Protein AF-A0A7C7WCW8-F1 (afdb_monomer_lite)

Structure (mmCIF, N/CA/C/O backbone):
data_AF-A0A7C7WCW8-F1
#
_entry.id   AF-A0A7C7WCW8-F1
#
loop_
_atom_site.group_PDB
_atom_site.id
_atom_site.type_symbol
_atom_site.label_atom_id
_atom_site.label_alt_id
_atom_site.label_comp_id
_atom_site.label_asym_id
_atom_site.label_entity_id
_atom_site.label_seq_id
_atom_site.pdbx_PDB_ins_code
_atom_site.Cartn_x
_atom_site.Cartn_y
_atom_site.Cartn_z
_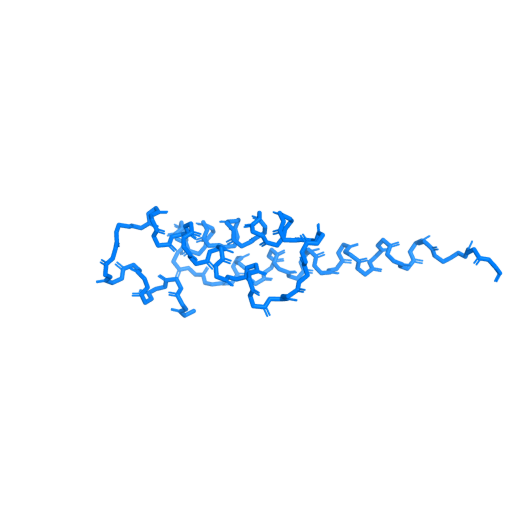atom_site.occupancy
_atom_site.B_iso_or_equiv
_atom_site.auth_seq_id
_atom_site.auth_comp_id
_atom_site.auth_asym_id
_atom_site.auth_atom_id
_atom_site.pdbx_PDB_model_num
ATOM 1 N N . MET A 1 1 ? -10.950 3.242 2.380 1.00 60.72 1 MET A N 1
ATOM 2 C CA . MET A 1 1 ? -12.284 2.907 2.934 1.00 60.72 1 MET A CA 1
ATOM 3 C C . MET A 1 1 ? -12.503 1.398 3.071 1.00 60.72 1 MET A C 1
ATOM 5 O O . MET A 1 1 ? -12.962 0.980 4.122 1.00 60.72 1 MET A O 1
ATOM 9 N N . THR A 1 2 ? -12.108 0.569 2.099 1.00 74.56 2 THR A N 1
ATOM 10 C CA . THR A 1 2 ? -12.228 -0.909 2.146 1.00 74.56 2 THR A CA 1
ATOM 11 C C . THR A 1 2 ? -11.552 -1.576 3.355 1.00 74.56 2 THR A C 1
ATOM 13 O O . THR A 1 2 ? -12.178 -2.386 4.026 1.00 74.56 2 THR A O 1
ATOM 16 N N . LEU A 1 3 ? -10.319 -1.190 3.706 1.00 76.75 3 LEU A N 1
ATOM 17 C CA . LEU A 1 3 ? -9.614 -1.723 4.887 1.00 76.75 3 LEU A CA 1
ATOM 18 C C . LEU A 1 3 ? -10.389 -1.503 6.199 1.00 76.75 3 LEU A C 1
ATOM 20 O O . LEU A 1 3 ? -10.568 -2.431 6.977 1.00 76.75 3 LEU A O 1
ATOM 24 N N . ARG A 1 4 ? -10.914 -0.289 6.408 1.00 76.56 4 ARG A N 1
ATOM 25 C CA . ARG A 1 4 ? -11.709 0.072 7.596 1.00 76.56 4 ARG A CA 1
ATOM 26 C C . ARG A 1 4 ? -12.999 -0.751 7.694 1.00 76.56 4 ARG A C 1
ATOM 28 O O . ARG A 1 4 ? -13.401 -1.129 8.788 1.00 76.56 4 ARG A O 1
ATOM 35 N N . ALA A 1 5 ? -13.627 -1.054 6.555 1.00 78.44 5 ALA A N 1
ATOM 36 C CA . ALA A 1 5 ? -14.807 -1.914 6.503 1.00 78.44 5 ALA A CA 1
ATOM 37 C C . ALA A 1 5 ? -14.480 -3.362 6.911 1.00 78.44 5 ALA A C 1
ATOM 39 O O . ALA A 1 5 ? -15.256 -3.983 7.637 1.00 78.44 5 ALA A O 1
ATOM 40 N N . PHE A 1 6 ? -13.316 -3.884 6.507 1.00 77.88 6 PHE A N 1
ATOM 41 C CA . PHE A 1 6 ? -12.856 -5.201 6.951 1.00 77.88 6 PHE A CA 1
ATOM 42 C C . PHE A 1 6 ? -12.459 -5.217 8.431 1.00 77.88 6 PHE A C 1
ATOM 44 O O . PHE A 1 6 ? -12.799 -6.164 9.131 1.00 77.88 6 PHE A O 1
ATOM 51 N N . GLU A 1 7 ? -11.815 -4.167 8.944 1.00 83.12 7 GLU A N 1
ATOM 52 C CA . GLU A 1 7 ? -11.460 -4.049 10.369 1.00 83.12 7 GLU A CA 1
ATOM 53 C C . GLU A 1 7 ? -12.677 -4.058 11.301 1.00 83.12 7 GLU A C 1
ATOM 55 O O . GLU A 1 7 ? -12.586 -4.558 12.417 1.00 83.12 7 GLU A O 1
ATOM 60 N N . ALA A 1 8 ? -13.833 -3.564 10.848 1.00 82.50 8 ALA A N 1
ATOM 61 C CA . ALA A 1 8 ? -15.072 -3.613 11.626 1.00 82.50 8 ALA A CA 1
ATOM 62 C C . ALA A 1 8 ? -15.627 -5.041 11.801 1.00 82.50 8 ALA A C 1
ATOM 64 O O . ALA A 1 8 ? -16.479 -5.272 12.657 1.00 82.50 8 ALA A O 1
ATOM 65 N N . ARG A 1 9 ? -15.182 -5.998 10.975 1.00 84.19 9 ARG A N 1
ATOM 66 C CA . ARG A 1 9 ? -15.689 -7.383 10.944 1.00 84.19 9 ARG A CA 1
ATOM 67 C C . ARG A 1 9 ? -14.608 -8.434 11.209 1.00 84.19 9 ARG A C 1
ATOM 69 O O . ARG A 1 9 ? -14.932 -9.603 11.394 1.00 84.19 9 ARG A O 1
ATOM 76 N N . MET A 1 10 ? -13.334 -8.048 11.192 1.00 87.88 10 MET A N 1
ATOM 77 C CA . MET A 1 10 ? -12.184 -8.951 11.226 1.00 87.88 10 MET A CA 1
ATOM 78 C C . MET A 1 10 ? -11.052 -8.385 12.080 1.00 87.88 10 MET A C 1
ATOM 80 O O . MET A 1 10 ? -10.926 -7.179 12.276 1.00 87.88 10 MET A O 1
ATOM 84 N N . ARG A 1 11 ? -10.146 -9.264 12.529 1.00 88.69 11 ARG A N 1
ATOM 85 C CA . ARG A 1 11 ? -8.908 -8.836 13.197 1.00 88.69 11 ARG A CA 1
ATOM 86 C C . ARG A 1 11 ? -8.098 -7.927 12.253 1.00 88.69 11 ARG A C 1
ATOM 88 O O . ARG A 1 11 ? -7.967 -8.279 11.079 1.00 88.69 11 ARG A O 1
ATOM 95 N N . PRO A 1 12 ? -7.454 -6.850 12.744 1.00 84.75 12 PRO A N 1
ATOM 96 C CA . PRO A 1 12 ? -6.766 -5.869 11.894 1.00 84.75 12 PRO A CA 1
ATOM 97 C C . PRO A 1 12 ? -5.744 -6.472 10.921 1.00 84.75 12 PRO A C 1
ATOM 99 O O . PRO A 1 12 ? -5.668 -6.079 9.762 1.00 84.75 12 PRO A O 1
ATOM 102 N N . ARG A 1 13 ? -4.999 -7.497 11.354 1.00 87.56 13 ARG A N 1
ATOM 103 C CA . ARG A 1 13 ? -4.028 -8.197 10.496 1.00 87.56 13 ARG A CA 1
ATOM 104 C C . ARG A 1 13 ? -4.688 -8.946 9.333 1.00 87.56 13 ARG A C 1
ATOM 106 O O . ARG A 1 13 ? -4.145 -8.964 8.238 1.00 87.56 13 ARG A O 1
ATOM 113 N N . ILE A 1 14 ? -5.855 -9.548 9.566 1.00 88.62 14 ILE A N 1
ATOM 114 C CA . ILE A 1 14 ? -6.612 -10.267 8.531 1.00 88.62 14 ILE A CA 1
ATOM 115 C C . ILE A 1 14 ? -7.229 -9.256 7.562 1.00 88.62 14 ILE A C 1
ATOM 117 O O . ILE A 1 14 ? -7.109 -9.421 6.353 1.00 88.62 14 ILE A O 1
ATOM 121 N N . ALA A 1 15 ? -7.805 -8.172 8.089 1.00 87.25 15 ALA A N 1
ATOM 122 C CA . ALA A 1 15 ? -8.339 -7.077 7.285 1.00 87.25 15 ALA A CA 1
ATOM 123 C C . ALA A 1 15 ? -7.276 -6.473 6.348 1.00 87.25 15 ALA A C 1
ATOM 125 O O . ALA A 1 15 ? -7.567 -6.217 5.181 1.00 87.25 15 ALA A O 1
ATOM 126 N N . LEU A 1 16 ? -6.037 -6.319 6.833 1.00 90.06 16 LEU A N 1
ATOM 127 C CA . LEU A 1 16 ? -4.898 -5.861 6.038 1.00 90.06 16 LEU A CA 1
ATOM 128 C C . LEU A 1 16 ? -4.636 -6.780 4.841 1.00 90.06 16 LEU A C 1
ATOM 130 O O . LEU A 1 16 ? -4.669 -6.317 3.700 1.00 90.06 16 LEU A O 1
ATOM 134 N N . VAL A 1 17 ? -4.430 -8.074 5.095 1.00 91.56 17 VAL A N 1
ATOM 135 C CA . VAL A 1 17 ? -4.103 -9.053 4.047 1.00 91.56 17 VAL A CA 1
ATOM 136 C C . VAL A 1 17 ? -5.233 -9.165 3.027 1.00 91.56 17 VAL A C 1
ATOM 138 O O . VAL A 1 17 ? -4.983 -9.073 1.827 1.00 91.56 17 VAL A O 1
ATOM 141 N N . VAL A 1 18 ? -6.482 -9.286 3.484 1.00 90.31 18 VAL A N 1
ATOM 142 C CA . VAL A 1 18 ? -7.650 -9.381 2.594 1.00 90.31 18 VAL A CA 1
ATOM 143 C C . VAL A 1 18 ? -7.787 -8.120 1.742 1.00 90.31 18 VAL A C 1
ATOM 145 O O . VAL A 1 18 ? -7.990 -8.217 0.535 1.00 90.31 18 VAL A O 1
ATOM 148 N N . SER A 1 19 ? -7.615 -6.934 2.332 1.00 89.00 19 SER A N 1
ATOM 149 C CA . SER A 1 19 ? -7.692 -5.679 1.578 1.00 89.00 19 SER A CA 1
ATOM 150 C C . SER A 1 19 ? -6.601 -5.559 0.509 1.00 89.00 19 SER A C 1
ATOM 152 O O . SER A 1 19 ? -6.888 -5.069 -0.580 1.00 89.00 19 SER A O 1
ATOM 154 N N . ALA A 1 20 ? -5.385 -6.043 0.784 1.00 90.50 20 ALA A N 1
ATOM 155 C CA . ALA A 1 20 ? -4.273 -6.019 -0.162 1.00 90.50 20 ALA A CA 1
ATOM 156 C C . ALA A 1 20 ? -4.470 -7.015 -1.314 1.00 90.50 20 ALA A C 1
ATOM 158 O O . ALA A 1 20 ? -4.192 -6.689 -2.466 1.00 90.50 20 ALA A O 1
ATOM 159 N N . LEU A 1 21 ? -5.006 -8.204 -1.022 1.00 91.12 21 LEU A N 1
ATOM 160 C CA . LEU A 1 21 ? -5.358 -9.193 -2.043 1.00 91.12 21 LEU A CA 1
ATOM 161 C C . LEU A 1 21 ? -6.484 -8.693 -2.947 1.00 91.12 21 LEU A C 1
ATOM 163 O O . LEU A 1 21 ? -6.371 -8.778 -4.168 1.00 91.12 21 LEU A O 1
ATOM 167 N N . VAL A 1 22 ? -7.541 -8.122 -2.358 1.00 91.38 22 VAL A N 1
ATOM 168 C CA . VAL A 1 22 ? -8.629 -7.496 -3.119 1.00 91.38 22 VAL A CA 1
ATOM 169 C C . VAL A 1 22 ? -8.072 -6.374 -3.985 1.00 91.38 22 VAL A C 1
ATOM 171 O O . VAL A 1 22 ? -8.349 -6.362 -5.176 1.00 91.38 22 VAL A O 1
ATOM 174 N N . PHE A 1 23 ? -7.238 -5.489 -3.426 1.00 90.31 23 PHE A N 1
ATOM 175 C CA . PHE A 1 23 ? -6.583 -4.415 -4.174 1.00 90.31 23 PHE A CA 1
ATOM 176 C C . PHE A 1 23 ? -5.829 -4.946 -5.398 1.00 90.31 23 PHE A C 1
ATOM 178 O O . PHE A 1 23 ? -6.068 -4.463 -6.500 1.00 90.31 23 PHE A O 1
ATOM 185 N N . GLY A 1 24 ? -4.983 -5.967 -5.242 1.00 89.38 24 GLY A N 1
ATOM 186 C CA . GLY A 1 24 ? -4.282 -6.574 -6.375 1.00 89.38 24 GLY A CA 1
ATOM 187 C C . GLY A 1 24 ? -5.231 -7.195 -7.405 1.00 89.38 24 GLY A C 1
ATOM 188 O O . GLY A 1 24 ? -5.022 -7.040 -8.606 1.00 89.38 24 GLY A O 1
ATOM 189 N N . ALA A 1 25 ? -6.304 -7.850 -6.954 1.00 90.56 25 ALA A N 1
ATOM 190 C CA . ALA A 1 25 ? -7.241 -8.548 -7.831 1.00 90.56 25 ALA A CA 1
ATOM 191 C C . ALA A 1 25 ? -8.034 -7.594 -8.742 1.00 90.56 25 ALA A C 1
ATOM 193 O O . ALA A 1 25 ? -8.221 -7.905 -9.916 1.00 90.56 25 ALA A O 1
ATOM 194 N N . VAL A 1 26 ? -8.452 -6.417 -8.250 1.00 91.69 26 VAL A N 1
ATOM 195 C CA . VAL A 1 26 ? -9.220 -5.449 -9.069 1.00 91.69 26 VAL A CA 1
ATOM 196 C C . VAL A 1 26 ? -8.412 -4.815 -10.206 1.00 91.69 26 VAL A C 1
ATOM 198 O O . VAL A 1 26 ? -9.010 -4.247 -11.113 1.00 91.69 26 VAL A O 1
ATOM 201 N N . HIS A 1 27 ? -7.081 -4.917 -10.188 1.00 86.19 27 HIS A N 1
ATOM 202 C CA . HIS A 1 27 ? -6.224 -4.386 -11.256 1.00 86.19 27 HIS A CA 1
ATOM 203 C C . HIS A 1 27 ? -6.092 -5.339 -12.449 1.00 86.19 27 HIS A C 1
ATOM 205 O O . HIS A 1 27 ? -5.571 -4.938 -13.484 1.00 86.19 27 HIS A O 1
ATOM 211 N N . LEU A 1 28 ? -6.542 -6.595 -12.321 1.00 87.25 28 LEU A N 1
ATOM 212 C CA . LEU A 1 28 ? -6.596 -7.577 -13.415 1.00 87.25 28 LEU A CA 1
ATOM 213 C C . LEU A 1 28 ? -5.247 -7.844 -14.122 1.00 87.25 28 LEU A C 1
ATOM 215 O O . LEU A 1 28 ? -5.212 -8.399 -15.217 1.00 87.25 28 LEU A O 1
ATOM 219 N N . GLN A 1 29 ? -4.122 -7.503 -13.488 1.00 83.88 29 GLN A N 1
ATOM 220 C CA . GLN A 1 29 ? -2.774 -7.727 -14.012 1.00 83.88 29 GLN A CA 1
ATOM 221 C C . GLN A 1 29 ? -2.088 -8.864 -13.256 1.00 83.88 29 GLN A C 1
ATOM 223 O O . GLN A 1 29 ? -1.454 -8.647 -12.226 1.00 83.88 29 GLN A O 1
ATOM 228 N N . LEU A 1 30 ? -2.170 -10.083 -13.795 1.00 82.00 30 LEU A N 1
ATOM 229 C CA . LEU A 1 30 ? -1.630 -11.284 -13.145 1.00 82.00 30 LEU A CA 1
ATOM 230 C C . LEU A 1 30 ? -0.111 -11.218 -12.920 1.00 82.00 30 LEU A C 1
ATOM 232 O O . LEU A 1 30 ? 0.371 -11.610 -11.862 1.00 82.00 30 LEU A O 1
ATOM 236 N N . LEU A 1 31 ? 0.637 -10.669 -13.884 1.00 84.62 31 LEU A N 1
ATOM 237 C CA . LEU A 1 31 ? 2.095 -10.544 -13.788 1.00 84.62 31 LEU A CA 1
ATOM 238 C C . LEU A 1 31 ? 2.525 -9.556 -12.692 1.00 84.62 31 LEU A C 1
ATOM 240 O O . LEU A 1 31 ? 3.505 -9.790 -11.992 1.00 84.62 31 LEU A O 1
ATOM 244 N N . GLN A 1 32 ? 1.776 -8.465 -12.519 1.00 83.94 32 GLN A N 1
ATOM 245 C CA . GLN A 1 32 ? 2.058 -7.442 -11.507 1.00 83.94 32 GLN A CA 1
ATOM 246 C C . GLN A 1 32 ? 1.342 -7.709 -10.182 1.00 83.94 32 GLN A C 1
ATOM 248 O O . GLN A 1 32 ? 1.581 -6.999 -9.208 1.00 83.94 32 GLN A O 1
ATOM 253 N N . PHE A 1 33 ? 0.504 -8.745 -10.109 1.00 87.31 33 PHE A N 1
ATOM 254 C CA . PHE A 1 33 ? -0.283 -9.066 -8.926 1.00 87.31 33 PHE A CA 1
ATOM 255 C C . PHE A 1 33 ? 0.565 -9.158 -7.644 1.00 87.31 33 PHE A C 1
ATOM 257 O O . PHE A 1 33 ? 0.193 -8.505 -6.668 1.00 87.31 33 PHE A O 1
ATOM 264 N N . PRO A 1 34 ? 1.733 -9.842 -7.610 1.00 88.38 34 PRO A N 1
ATOM 265 C CA . PRO A 1 34 ? 2.566 -9.871 -6.406 1.00 88.38 34 PRO A CA 1
ATOM 266 C C . PRO A 1 34 ? 3.044 -8.478 -5.970 1.00 88.38 34 PRO A C 1
ATOM 268 O O . PRO A 1 34 ? 3.026 -8.162 -4.780 1.00 88.38 34 PRO A O 1
ATOM 271 N N . ALA A 1 35 ? 3.417 -7.623 -6.927 1.00 86.44 35 ALA A N 1
ATOM 272 C CA . ALA A 1 35 ? 3.848 -6.253 -6.654 1.00 86.44 35 ALA A CA 1
ATOM 273 C C . ALA A 1 35 ? 2.684 -5.381 -6.150 1.00 86.44 35 ALA A C 1
ATOM 275 O O . ALA A 1 35 ? 2.841 -4.633 -5.184 1.00 86.44 35 ALA A O 1
ATOM 276 N N . LEU A 1 36 ? 1.497 -5.531 -6.746 1.00 87.25 36 LEU A N 1
ATOM 277 C CA . LEU A 1 36 ? 0.273 -4.834 -6.344 1.00 87.25 36 LEU A CA 1
ATOM 278 C C . LEU A 1 36 ? -0.182 -5.233 -4.933 1.00 87.25 36 LEU A C 1
ATOM 280 O O . LEU A 1 36 ? -0.576 -4.381 -4.135 1.00 87.25 36 LEU A O 1
ATOM 284 N N . VAL A 1 37 ? -0.083 -6.516 -4.585 1.00 91.44 37 VAL A N 1
ATOM 285 C CA . VAL A 1 37 ? -0.360 -6.991 -3.223 1.00 91.44 37 VAL A CA 1
ATOM 286 C C . VAL A 1 37 ? 0.667 -6.426 -2.241 1.00 91.44 37 VAL A C 1
ATOM 288 O O . VAL A 1 37 ? 0.282 -5.956 -1.170 1.00 91.44 37 VAL A O 1
ATOM 291 N N . ALA A 1 38 ? 1.955 -6.408 -2.597 1.00 90.25 38 ALA A N 1
ATOM 292 C CA . ALA A 1 38 ? 3.005 -5.859 -1.741 1.00 90.25 38 ALA A CA 1
ATOM 293 C C . ALA A 1 38 ? 2.787 -4.367 -1.438 1.00 90.25 38 ALA A C 1
ATOM 295 O O . ALA A 1 38 ? 2.803 -3.972 -0.268 1.00 90.25 38 ALA A O 1
ATOM 296 N N . ILE A 1 39 ? 2.505 -3.541 -2.453 1.00 85.94 39 ILE A N 1
ATOM 297 C CA . ILE A 1 39 ? 2.212 -2.117 -2.226 1.00 85.94 39 ILE A CA 1
ATOM 298 C C . ILE A 1 39 ? 0.907 -1.935 -1.436 1.00 85.94 39 ILE A C 1
ATOM 300 O O . ILE A 1 39 ? 0.851 -1.103 -0.529 1.00 85.94 39 ILE A O 1
ATOM 304 N N . GLY A 1 40 ? -0.109 -2.769 -1.687 1.00 87.31 40 GLY A N 1
ATOM 305 C CA . GLY A 1 40 ? -1.353 -2.793 -0.916 1.00 87.31 40 GLY A CA 1
ATOM 306 C C . GLY A 1 40 ? -1.129 -3.081 0.574 1.00 87.31 40 GLY A C 1
ATOM 307 O O . GLY A 1 40 ? -1.706 -2.400 1.426 1.00 87.31 40 GLY A O 1
ATOM 308 N N . LEU A 1 41 ? -0.242 -4.028 0.904 1.00 90.44 41 LEU A N 1
ATOM 309 C CA . LEU A 1 41 ? 0.155 -4.332 2.284 1.00 90.44 41 LEU A CA 1
ATOM 310 C C . LEU A 1 41 ? 0.875 -3.150 2.942 1.00 90.44 41 LEU A C 1
ATOM 312 O O . LEU A 1 41 ? 0.554 -2.803 4.078 1.00 90.44 41 LEU A O 1
ATOM 316 N N . VAL A 1 42 ? 1.810 -2.502 2.241 1.00 87.56 42 VAL A N 1
ATOM 317 C CA . VAL A 1 42 ? 2.545 -1.338 2.769 1.00 87.56 42 VAL A CA 1
ATOM 318 C C . VAL A 1 42 ? 1.596 -0.170 3.038 1.00 87.56 42 VAL A C 1
ATOM 320 O O . VAL A 1 42 ? 1.593 0.389 4.139 1.00 87.56 42 VAL A O 1
ATOM 323 N N . CYS A 1 43 ? 0.746 0.174 2.069 1.00 84.69 43 CYS A N 1
ATOM 324 C CA . CYS A 1 43 ? -0.240 1.242 2.208 1.00 84.69 43 CYS A CA 1
ATOM 325 C C . CYS A 1 43 ? -1.240 0.951 3.337 1.00 84.69 43 CYS A C 1
ATOM 327 O O . CYS A 1 43 ? -1.533 1.839 4.142 1.00 84.69 43 CYS A O 1
ATOM 329 N N . GLY A 1 44 ? -1.743 -0.284 3.429 1.00 85.19 44 GLY A N 1
ATOM 330 C CA . GLY A 1 44 ? -2.671 -0.687 4.484 1.00 85.19 44 GLY A CA 1
ATOM 331 C C . GLY A 1 44 ? -2.029 -0.682 5.873 1.00 85.19 44 GLY A C 1
ATOM 332 O O . GLY A 1 44 ? -2.634 -0.191 6.825 1.00 85.19 44 GLY A O 1
ATOM 333 N N . TRP A 1 45 ? -0.782 -1.141 5.993 1.00 86.62 45 TRP A N 1
ATOM 334 C CA . TRP A 1 45 ? -0.040 -1.117 7.253 1.00 86.62 45 TRP A CA 1
ATOM 335 C C . TRP A 1 45 ? 0.236 0.315 7.729 1.00 86.62 45 TRP A C 1
ATOM 337 O O . TRP A 1 45 ? 0.017 0.626 8.901 1.00 86.62 45 TRP A O 1
ATOM 347 N N . LEU A 1 46 ? 0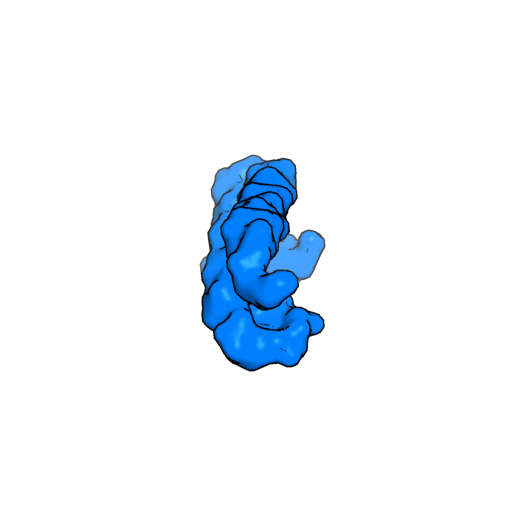.636 1.216 6.824 1.00 82.62 46 LEU A N 1
ATOM 348 C CA . LEU A 1 46 ? 0.793 2.643 7.133 1.00 82.62 46 LEU A CA 1
ATOM 349 C C . LEU A 1 46 ? -0.536 3.273 7.580 1.00 82.62 46 LEU A C 1
ATOM 351 O O . LEU A 1 46 ? -0.578 4.022 8.556 1.00 82.62 46 LEU A O 1
ATOM 355 N N . ALA A 1 47 ? -1.640 2.928 6.913 1.00 82.75 47 ALA A N 1
ATOM 356 C CA . ALA A 1 47 ? -2.967 3.405 7.294 1.00 82.75 47 ALA A CA 1
ATOM 357 C C . ALA A 1 47 ? -3.410 2.901 8.684 1.00 82.75 47 ALA A C 1
ATOM 359 O O . ALA A 1 47 ? -4.083 3.642 9.409 1.00 82.75 47 ALA A O 1
ATOM 360 N N . GLN A 1 48 ? -3.021 1.678 9.065 1.00 83.81 48 GLN A N 1
ATOM 361 C CA . GLN A 1 48 ? -3.276 1.104 10.392 1.00 83.81 48 GLN A CA 1
ATOM 362 C C . GLN A 1 48 ? -2.441 1.757 11.485 1.00 83.81 48 GLN A C 1
ATOM 364 O O . GLN A 1 48 ? -2.971 2.082 12.546 1.00 83.81 48 GLN A O 1
ATOM 369 N N . ARG A 1 49 ? -1.143 1.951 11.231 1.00 80.56 49 ARG A N 1
ATOM 370 C CA . ARG A 1 49 ? -0.197 2.452 12.231 1.00 80.56 49 ARG A CA 1
ATOM 371 C C . ARG A 1 49 ? -0.514 3.878 12.667 1.00 80.56 49 ARG A C 1
ATOM 373 O O . ARG A 1 49 ? -0.422 4.185 13.849 1.00 80.56 49 ARG A O 1
ATOM 380 N N . ASP A 1 50 ? -0.870 4.739 11.719 1.00 68.44 50 ASP A N 1
ATOM 381 C CA . ASP A 1 50 ? -0.907 6.183 11.968 1.00 68.44 50 ASP A CA 1
ATOM 382 C C . ASP A 1 50 ? -2.324 6.758 12.037 1.00 68.44 50 ASP A C 1
ATOM 384 O O . ASP A 1 50 ? -2.500 7.950 12.289 1.00 68.44 50 ASP A O 1
ATOM 388 N N . GLY A 1 51 ? -3.346 5.947 11.739 1.00 67.25 51 GLY A N 1
ATOM 389 C CA . GLY A 1 51 ? -4.746 6.378 11.677 1.00 67.25 51 GLY A CA 1
ATOM 390 C C . GLY A 1 51 ? -5.048 7.419 10.588 1.00 67.25 51 GLY A C 1
ATOM 391 O O . GLY A 1 51 ? -6.198 7.823 10.430 1.00 67.25 51 GLY A O 1
ATOM 392 N N . ARG A 1 52 ? -4.039 7.840 9.815 1.00 70.31 52 ARG A N 1
ATOM 393 C CA . ARG A 1 52 ? -4.107 8.884 8.788 1.00 70.31 52 ARG A CA 1
ATOM 394 C C . ARG A 1 52 ? -3.787 8.292 7.421 1.00 70.31 52 ARG A C 1
ATOM 396 O O . ARG A 1 52 ? -2.723 7.723 7.204 1.00 70.31 52 ARG A O 1
ATOM 403 N N . ILE A 1 53 ? -4.687 8.506 6.466 1.00 72.25 53 ILE A N 1
ATOM 404 C CA . ILE A 1 53 ? -4.566 7.993 5.090 1.00 72.25 53 ILE A CA 1
ATOM 405 C C . ILE A 1 53 ? -3.461 8.705 4.290 1.00 72.25 53 ILE A C 1
ATOM 407 O O . ILE A 1 53 ? -2.980 8.171 3.297 1.00 72.25 53 ILE A O 1
ATOM 411 N N . GLY A 1 54 ? -3.017 9.887 4.739 1.00 73.94 54 GLY A N 1
ATOM 412 C CA . GLY A 1 54 ? -2.029 10.712 4.034 1.00 73.94 54 GLY A CA 1
ATOM 413 C C . GLY A 1 54 ? -0.701 10.003 3.754 1.00 73.94 54 GLY A C 1
ATOM 414 O O . GLY A 1 54 ? -0.141 10.166 2.677 1.00 73.94 54 GLY A O 1
ATOM 415 N N . ARG A 1 55 ? -0.215 9.152 4.666 1.00 68.25 55 ARG A N 1
ATOM 416 C CA . ARG A 1 55 ? 1.035 8.394 4.453 1.00 68.25 55 ARG A CA 1
ATOM 417 C C . ARG A 1 55 ? 0.879 7.291 3.407 1.00 68.25 55 ARG A C 1
ATOM 419 O O . ARG A 1 55 ? 1.801 7.052 2.638 1.00 68.25 55 ARG A O 1
ATOM 426 N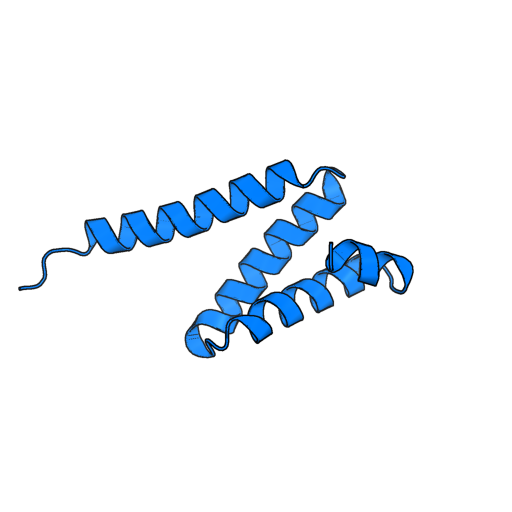 N . ALA A 1 56 ? -0.298 6.669 3.339 1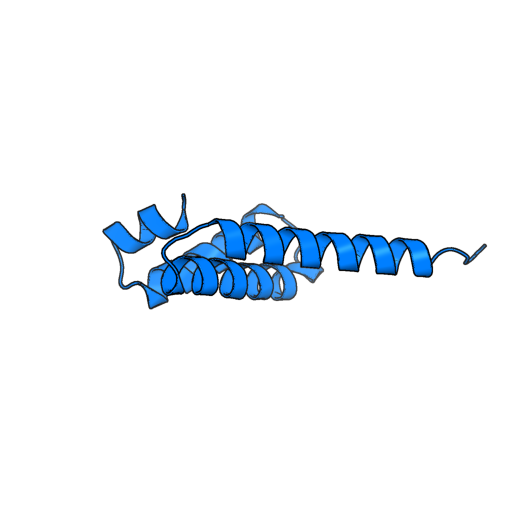.00 71.69 56 ALA A N 1
ATOM 427 C CA . ALA A 1 56 ? -0.619 5.712 2.287 1.00 71.69 56 ALA A CA 1
ATOM 428 C C . ALA A 1 56 ? -0.722 6.396 0.912 1.00 71.69 56 ALA A C 1
ATOM 430 O O . ALA A 1 56 ? -0.267 5.823 -0.074 1.00 71.69 56 ALA A O 1
ATOM 431 N N . ILE A 1 57 ? -1.247 7.629 0.857 1.00 77.62 57 ILE A N 1
ATOM 432 C CA . ILE A 1 57 ? -1.292 8.442 -0.370 1.00 77.62 57 ILE A CA 1
ATOM 433 C C . ILE A 1 57 ? 0.128 8.753 -0.853 1.00 77.62 57 ILE A C 1
ATOM 435 O O . ILE A 1 57 ? 0.440 8.476 -2.005 1.00 77.62 57 ILE A O 1
ATOM 439 N N . TRP A 1 58 ? 1.013 9.247 0.018 1.00 79.38 58 TRP A N 1
ATOM 440 C CA . TRP A 1 58 ? 2.403 9.532 -0.363 1.00 79.38 58 TRP A CA 1
ATOM 441 C C . TRP A 1 58 ? 3.179 8.282 -0.793 1.00 79.38 58 TRP A C 1
ATOM 443 O O . TRP A 1 58 ? 3.927 8.345 -1.764 1.00 79.38 58 TRP A O 1
ATOM 453 N N . ALA A 1 59 ? 2.965 7.135 -0.137 1.00 74.50 59 ALA A N 1
ATOM 454 C CA . ALA A 1 59 ? 3.555 5.865 -0.565 1.00 74.50 59 ALA A CA 1
ATOM 455 C C . ALA A 1 59 ? 3.066 5.446 -1.964 1.00 74.50 59 ALA A C 1
ATOM 457 O O . ALA A 1 59 ? 3.860 5.002 -2.791 1.00 74.50 59 ALA A O 1
ATOM 458 N N . HIS A 1 60 ? 1.778 5.644 -2.255 1.00 76.75 60 HIS A N 1
A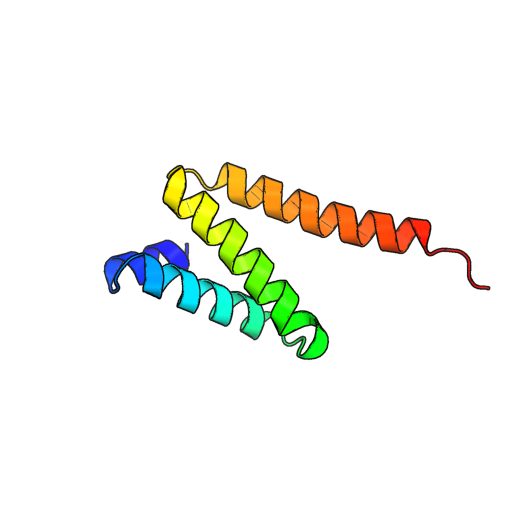TOM 459 C CA . HIS A 1 60 ? 1.212 5.352 -3.569 1.00 76.75 60 HIS A CA 1
ATOM 460 C C . HIS A 1 60 ? 1.737 6.309 -4.646 1.00 76.75 60 HIS A C 1
ATOM 462 O O . HIS A 1 60 ? 2.141 5.861 -5.716 1.00 76.75 60 HIS A O 1
ATOM 468 N N . VAL A 1 61 ? 1.789 7.613 -4.361 1.00 81.75 61 VAL A N 1
ATOM 469 C CA . VAL A 1 61 ? 2.376 8.619 -5.260 1.00 81.75 61 VAL A CA 1
ATOM 470 C C . VAL A 1 61 ? 3.845 8.302 -5.537 1.00 81.75 61 VAL A C 1
ATOM 472 O O . VAL A 1 61 ? 4.259 8.350 -6.688 1.00 81.75 61 VAL A O 1
ATOM 475 N N . GLY A 1 62 ? 4.615 7.909 -4.518 1.00 79.62 62 GLY A N 1
ATOM 476 C CA . GLY A 1 62 ? 6.010 7.499 -4.678 1.00 79.62 62 GLY A CA 1
ATOM 477 C C . GLY A 1 62 ? 6.173 6.260 -5.561 1.00 79.62 62 GLY A C 1
ATOM 478 O O . GLY A 1 62 ? 7.028 6.254 -6.440 1.00 79.62 62 GLY A O 1
ATOM 479 N N . PHE A 1 63 ? 5.326 5.242 -5.383 1.00 77.56 63 PHE A N 1
ATOM 480 C CA . PHE A 1 63 ? 5.343 4.040 -6.222 1.00 77.56 63 PHE A CA 1
ATOM 481 C C . PHE A 1 63 ? 5.033 4.366 -7.689 1.00 77.56 63 PHE A C 1
ATOM 483 O O . PHE A 1 63 ? 5.814 4.019 -8.570 1.00 77.56 63 PHE A O 1
ATOM 490 N N . ASN A 1 64 ? 3.947 5.103 -7.944 1.00 80.06 64 ASN A N 1
ATOM 491 C CA . ASN A 1 64 ? 3.577 5.515 -9.301 1.00 80.06 64 ASN A CA 1
ATOM 492 C C . ASN A 1 64 ? 4.634 6.435 -9.926 1.00 80.06 64 ASN A C 1
ATOM 494 O O . ASN A 1 64 ? 4.977 6.277 -11.094 1.00 80.06 64 ASN A O 1
ATOM 498 N N . GLY A 1 65 ? 5.175 7.373 -9.148 1.00 81.44 65 GLY A N 1
ATOM 499 C CA . GLY A 1 65 ? 6.231 8.278 -9.589 1.00 81.44 65 GLY A CA 1
ATOM 500 C C . GLY A 1 65 ? 7.510 7.537 -9.963 1.00 81.44 65 GLY A C 1
ATOM 501 O O . GLY A 1 65 ? 8.104 7.851 -10.987 1.00 81.44 65 GLY A O 1
ATOM 502 N N . LEU A 1 66 ? 7.900 6.515 -9.194 1.00 82.06 66 LEU A N 1
ATOM 503 C CA . LEU A 1 66 ? 9.035 5.655 -9.530 1.00 82.06 66 LEU A CA 1
ATOM 504 C C . LEU A 1 66 ? 8.778 4.868 -10.819 1.00 82.06 66 LEU A C 1
ATOM 506 O O . LEU A 1 66 ? 9.658 4.815 -11.669 1.00 82.06 66 LEU A O 1
ATOM 510 N N . THR A 1 67 ? 7.584 4.298 -10.998 1.00 80.12 67 THR A N 1
ATOM 511 C CA . THR A 1 67 ? 7.225 3.606 -12.246 1.00 80.12 67 THR A CA 1
ATOM 512 C C . THR A 1 67 ? 7.307 4.545 -13.448 1.00 80.12 67 THR A C 1
ATOM 514 O O . THR A 1 67 ? 7.928 4.194 -14.444 1.00 80.12 67 THR A O 1
ATOM 517 N N . VAL A 1 68 ? 6.746 5.754 -13.349 1.00 83.50 68 VAL A N 1
ATOM 518 C CA . VAL A 1 68 ? 6.828 6.766 -14.416 1.00 83.50 68 VAL A CA 1
ATOM 519 C C . VAL A 1 68 ? 8.273 7.192 -14.668 1.00 83.50 68 VAL A C 1
ATOM 521 O O . VAL A 1 68 ? 8.674 7.299 -15.820 1.00 83.50 68 VAL A O 1
ATOM 524 N N . ALA A 1 69 ? 9.066 7.410 -13.618 1.00 83.62 69 ALA A N 1
ATOM 525 C CA . ALA A 1 69 ? 10.468 7.789 -13.755 1.00 83.62 69 ALA A CA 1
ATOM 526 C C . ALA A 1 69 ? 11.291 6.694 -14.441 1.00 83.62 69 ALA A C 1
ATOM 528 O O . ALA A 1 69 ? 12.081 7.015 -15.320 1.00 83.62 69 ALA A O 1
ATOM 529 N N . LEU A 1 70 ? 11.083 5.423 -14.081 1.00 82.94 70 LEU A N 1
ATOM 530 C CA . LEU A 1 70 ? 11.726 4.285 -14.739 1.00 82.94 70 LEU A CA 1
ATOM 531 C C . LEU A 1 70 ? 11.303 4.187 -16.205 1.00 82.94 70 LEU A C 1
ATOM 533 O O . LEU A 1 70 ? 12.168 4.111 -17.063 1.00 82.94 70 LEU A O 1
ATOM 537 N N . LEU A 1 71 ? 10.005 4.307 -16.501 1.00 79.88 71 LEU A N 1
ATOM 538 C CA . LEU A 1 71 ? 9.513 4.323 -17.881 1.00 79.88 71 LEU A CA 1
ATOM 539 C C . LEU A 1 71 ? 10.105 5.477 -18.700 1.00 79.88 71 LEU A C 1
ATOM 541 O O . LEU A 1 71 ? 10.430 5.280 -19.861 1.00 79.88 71 LEU A O 1
ATOM 545 N N . LEU A 1 72 ? 10.257 6.669 -18.115 1.00 82.50 72 LEU A N 1
ATOM 546 C CA . LEU A 1 72 ? 10.865 7.826 -18.780 1.00 82.50 72 LEU A CA 1
ATOM 547 C C . LEU A 1 72 ? 12.383 7.679 -18.947 1.00 82.50 72 LEU A C 1
ATOM 549 O O . LEU A 1 72 ? 12.912 8.106 -19.969 1.00 82.50 72 LEU A O 1
ATOM 553 N N . LEU A 1 73 ? 13.084 7.085 -17.973 1.00 81.25 73 LEU A N 1
ATOM 554 C CA . LEU A 1 73 ? 14.513 6.774 -18.090 1.00 81.25 73 LEU A CA 1
ATOM 555 C C . LEU A 1 73 ? 14.784 5.643 -19.094 1.00 81.25 73 LEU A C 1
ATOM 557 O O . LEU A 1 73 ? 15.872 5.595 -19.661 1.00 81.25 73 LEU A O 1
ATOM 561 N N . GLU A 1 74 ? 13.817 4.751 -19.319 1.00 65.81 74 GLU A N 1
ATOM 562 C CA . GLU A 1 74 ? 13.896 3.644 -20.280 1.00 65.81 74 GLU A CA 1
ATOM 563 C C . GLU A 1 74 ? 13.571 4.052 -21.738 1.00 65.81 74 GLU A C 1
ATOM 565 O O . GLU A 1 74 ? 13.563 3.193 -22.621 1.00 65.81 74 GLU A O 1
ATOM 570 N N . ILE A 1 75 ? 13.381 5.345 -22.049 1.00 54.69 75 ILE A N 1
ATOM 571 C CA . ILE A 1 75 ? 13.306 5.844 -23.439 1.00 54.69 75 ILE A CA 1
ATOM 572 C C . ILE A 1 75 ? 14.635 6.546 -23.768 1.00 54.69 75 ILE A C 1
ATOM 574 O O . ILE A 1 75 ? 14.853 7.661 -23.288 1.00 54.69 75 ILE A O 1
ATOM 578 N N . PRO A 1 76 ? 15.545 5.924 -24.552 1.00 50.91 76 PR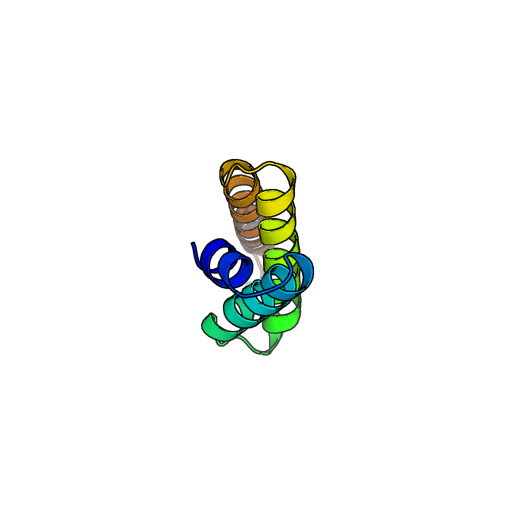O A N 1
ATOM 579 C CA . PRO A 1 76 ? 15.251 5.436 -25.902 1.00 50.91 76 PRO A CA 1
ATOM 580 C C . PRO A 1 76 ? 15.760 4.012 -26.208 1.00 50.91 76 PRO A C 1
ATOM 582 O O . PRO A 1 76 ? 16.954 3.723 -26.137 1.00 50.91 76 PRO A O 1
ATOM 585 N N . THR A 1 77 ? 14.863 3.154 -26.697 1.00 57.69 77 THR A N 1
ATOM 586 C CA . THR A 1 77 ? 15.230 2.057 -27.608 1.00 57.69 77 THR A CA 1
ATOM 587 C C . THR A 1 77 ? 14.443 2.218 -28.906 1.00 57.69 77 THR A C 1
ATOM 589 O O . THR A 1 77 ? 13.273 1.851 -28.983 1.00 57.69 77 THR A O 1
ATOM 592 N N . GLY A 1 78 ? 15.100 2.811 -29.910 1.00 50.38 78 GLY A N 1
ATOM 593 C CA . GLY A 1 78 ? 14.579 3.019 -31.266 1.00 50.38 78 GLY A CA 1
ATOM 594 C C . GLY A 1 78 ? 14.718 4.451 -31.741 1.00 50.38 78 GLY A C 1
ATOM 595 O O . GLY A 1 78 ? 13.717 5.187 -31.620 1.00 50.38 78 GLY A O 1
#

Radius of gyration: 14.52 Å; chains: 1; bounding box: 31×22×44 Å

Foldseek 3Di:
DQLVVCVVPDPSVVSQQVQLQVQLVVVVDPVCSVVSSVLSSVQSVVCVPPVDSVVSVVSVVVVVVVVVVVVVVPPDDD

Sequence (78 aa):
MTLRAFEARMRPRIALVVSALVFGAVHLQLLQFPALVAIGLVCGWLAQRDGRIGRAIWAHVGFNGLTVALLLLEIPTG

Secondary structure (DSSP, 8-state):
-HHHHHHTTS-HHHHHHHHHHHHHHHT--TTTHHHHHHHHHHHHHHHHHHS-THHHHHHHHHHHHHHHHHHHHT----

pLDDT: mean 81.13, std 9.32, range [50.38, 91.69]